Protein AF-A0A955EHU2-F1 (afdb_monomer_lite)

Radius of gyration: 17.42 Å; chains: 1; bounding box: 52×34×44 Å

Foldseek 3Di:
DDDPQDDDVLLQVLLVQLLVLVCLQQVQLPHDLCCLVCLCVLLVADSLLSVLSNQLNVQPGSLSNLVSDDDLVSVVVSLVSSVVSVTDPVSSVSNNVSSVSNQVSCCVRQNHVVSSVVSSLVDPPNVVSVVVVVVVVVVVVCVVVVD

Structure (mmCIF, N/CA/C/O backbone):
data_AF-A0A955EHU2-F1
#
_entry.id   AF-A0A955EHU2-F1
#
loop_
_atom_site.group_PDB
_atom_site.id
_atom_site.type_symbol
_atom_site.label_atom_id
_atom_site.label_alt_id
_atom_site.label_comp_id
_atom_site.label_asym_id
_atom_site.label_entity_id
_atom_site.label_seq_id
_atom_site.pdbx_PDB_ins_code
_atom_site.Cartn_x
_atom_site.Cartn_y
_atom_site.Cartn_z
_atom_site.occupancy
_atom_site.B_iso_or_equiv
_atom_site.auth_seq_id
_atom_site.auth_comp_id
_atom_site.auth_asym_id
_atom_site.auth_atom_id
_atom_site.pdbx_PDB_model_num
ATOM 1 N N . MET A 1 1 ? 12.288 10.287 -28.021 1.00 37.38 1 MET A N 1
ATOM 2 C CA . MET A 1 1 ? 13.216 9.218 -27.605 1.00 37.38 1 MET A CA 1
ATOM 3 C C . MET A 1 1 ? 13.381 9.378 -26.102 1.00 37.38 1 MET A C 1
ATOM 5 O O . MET A 1 1 ? 14.097 10.275 -25.684 1.00 37.38 1 MET A O 1
ATOM 9 N N . THR A 1 2 ? 12.563 8.681 -25.313 1.00 39.41 2 THR A N 1
ATOM 10 C CA . THR A 1 2 ? 12.545 8.819 -23.847 1.00 39.41 2 THR A CA 1
ATOM 11 C C . THR A 1 2 ? 13.788 8.139 -23.288 1.00 39.41 2 THR A C 1
ATOM 13 O O . THR A 1 2 ? 14.106 7.028 -23.709 1.00 39.41 2 THR A O 1
ATOM 16 N N . ASP A 1 3 ? 14.515 8.829 -22.414 1.00 37.16 3 ASP A N 1
ATOM 17 C CA . ASP A 1 3 ? 15.702 8.304 -21.744 1.00 37.16 3 ASP A CA 1
ATOM 18 C C . ASP A 1 3 ? 15.344 6.986 -21.023 1.00 37.16 3 ASP A C 1
ATOM 20 O O . ASP A 1 3 ? 14.400 6.990 -20.226 1.00 37.16 3 ASP A O 1
ATOM 24 N N . PRO A 1 4 ? 16.038 5.859 -21.284 1.00 45.97 4 PRO A N 1
ATOM 25 C CA . PRO A 1 4 ? 15.776 4.583 -20.612 1.00 45.97 4 PRO A CA 1
ATOM 26 C C . PRO A 1 4 ? 15.930 4.645 -19.081 1.00 45.97 4 PRO A C 1
ATOM 28 O O . PRO A 1 4 ? 15.538 3.699 -18.402 1.00 45.97 4 PRO A O 1
ATOM 31 N N . ALA A 1 5 ? 16.473 5.737 -18.530 1.00 55.19 5 ALA A N 1
ATOM 32 C CA . ALA A 1 5 ? 16.592 5.968 -17.092 1.00 55.19 5 ALA A CA 1
ATOM 33 C C . ALA A 1 5 ? 15.373 6.651 -16.435 1.00 55.19 5 ALA A C 1
ATOM 35 O O . ALA A 1 5 ? 15.363 6.789 -15.213 1.00 55.19 5 ALA A O 1
ATOM 36 N N . THR A 1 6 ? 14.369 7.104 -17.198 1.00 66.00 6 THR A N 1
ATOM 37 C CA . THR A 1 6 ? 13.214 7.837 -16.642 1.00 66.00 6 THR A CA 1
ATOM 38 C C . THR A 1 6 ? 11.967 6.960 -16.610 1.00 66.00 6 THR A C 1
ATOM 40 O O . THR A 1 6 ? 11.550 6.420 -17.637 1.00 66.00 6 THR A O 1
ATOM 43 N N . LEU A 1 7 ? 11.349 6.838 -15.434 1.00 73.31 7 LEU A N 1
ATOM 44 C CA . LEU A 1 7 ? 10.096 6.112 -15.265 1.00 73.31 7 LEU A CA 1
ATOM 45 C C . LEU A 1 7 ? 8.986 6.736 -16.126 1.00 73.31 7 LEU A C 1
ATOM 47 O O . LEU A 1 7 ? 8.897 7.953 -16.281 1.00 73.31 7 LEU A O 1
ATOM 51 N N . HIS A 1 8 ? 8.115 5.903 -16.696 1.00 87.12 8 HIS A N 1
ATOM 52 C CA . HIS A 1 8 ? 7.011 6.407 -17.509 1.00 87.12 8 HIS A CA 1
ATOM 53 C C . HIS A 1 8 ? 6.055 7.268 -16.649 1.00 87.12 8 HIS A C 1
ATOM 55 O O . HIS A 1 8 ? 5.661 6.811 -15.571 1.00 87.12 8 HIS A O 1
ATOM 61 N N . PRO A 1 9 ? 5.601 8.454 -17.113 1.00 89.88 9 PRO A N 1
ATOM 62 C CA . PRO A 1 9 ? 4.750 9.358 -16.325 1.00 89.88 9 PRO A CA 1
ATOM 63 C C . PRO A 1 9 ? 3.472 8.709 -15.770 1.00 89.88 9 PRO A C 1
ATOM 65 O O . PRO A 1 9 ? 3.036 9.020 -14.666 1.00 89.88 9 PRO A O 1
ATOM 68 N N . GLU A 1 10 ? 2.889 7.757 -16.503 1.00 90.69 10 GLU A N 1
ATOM 69 C CA . GLU A 1 10 ? 1.721 6.986 -16.041 1.00 90.69 10 GLU A CA 1
ATOM 70 C C . GLU A 1 10 ? 2.022 6.106 -14.818 1.00 90.69 10 GLU A C 1
ATOM 72 O O . GLU A 1 10 ? 1.162 5.902 -13.962 1.00 90.69 10 GLU A O 1
ATOM 77 N N . VAL A 1 11 ? 3.249 5.590 -14.698 1.00 91.25 11 VAL A N 1
ATOM 78 C CA . VAL A 1 11 ? 3.673 4.828 -13.515 1.00 91.25 11 VAL A CA 1
ATOM 79 C C . VAL A 1 11 ? 3.890 5.786 -12.345 1.00 91.25 11 VAL A C 1
ATOM 81 O O . VAL A 1 11 ? 3.428 5.509 -11.241 1.00 91.25 11 VAL A O 1
ATOM 84 N N . GLU A 1 12 ? 4.515 6.944 -12.575 1.00 92.06 12 GLU A N 1
ATOM 85 C CA . GLU A 1 12 ? 4.691 7.970 -11.536 1.00 92.06 12 GLU A CA 1
ATOM 86 C C . GLU A 1 12 ? 3.351 8.468 -10.980 1.00 92.06 12 GLU A C 1
ATOM 88 O O . GLU A 1 12 ? 3.180 8.594 -9.762 1.00 92.06 12 GLU A O 1
ATOM 93 N N . ASN A 1 13 ? 2.385 8.723 -11.865 1.00 95.00 13 ASN A N 1
ATOM 94 C CA . ASN A 1 13 ? 1.037 9.129 -11.488 1.00 95.00 13 ASN A CA 1
ATOM 95 C C . ASN A 1 13 ? 0.319 8.018 -10.716 1.00 95.00 13 ASN A C 1
ATOM 97 O O . ASN A 1 13 ? -0.251 8.296 -9.665 1.00 95.00 13 ASN A O 1
ATOM 101 N N . ALA A 1 14 ? 0.413 6.762 -11.159 1.00 95.31 14 ALA A N 1
ATOM 102 C CA . ALA A 1 14 ? -0.198 5.636 -10.454 1.00 95.31 14 ALA A CA 1
ATOM 103 C C . ALA A 1 14 ? 0.421 5.388 -9.062 1.00 95.31 14 ALA A C 1
ATOM 105 O O . ALA A 1 14 ? -0.297 5.076 -8.114 1.00 95.31 14 ALA A O 1
ATOM 106 N N . VAL A 1 15 ? 1.734 5.594 -8.889 1.00 95.19 15 VAL A N 1
ATOM 107 C CA . VAL A 1 15 ? 2.383 5.561 -7.563 1.00 95.19 15 VAL A CA 1
ATOM 108 C C . VAL A 1 15 ? 1.847 6.676 -6.664 1.00 95.19 15 VAL A C 1
ATOM 110 O O . VAL A 1 15 ? 1.575 6.449 -5.482 1.00 95.19 15 VAL A O 1
ATOM 113 N N . ARG A 1 16 ? 1.702 7.893 -7.202 1.00 95.94 16 ARG A N 1
ATOM 114 C CA . ARG A 1 16 ? 1.144 9.036 -6.463 1.00 95.94 16 ARG A CA 1
ATOM 115 C C . ARG A 1 16 ? -0.298 8.769 -6.038 1.00 95.94 16 ARG A C 1
ATOM 117 O O . ARG A 1 16 ? -0.642 9.061 -4.894 1.00 95.94 16 ARG A O 1
ATOM 124 N N . GLU A 1 17 ? -1.086 8.182 -6.929 1.00 97.00 17 GLU A N 1
ATOM 125 C CA . GLU A 1 17 ? -2.478 7.814 -6.687 1.00 97.00 17 GLU A CA 1
ATOM 126 C C . GLU A 1 17 ? -2.598 6.759 -5.585 1.00 97.00 17 GLU A C 1
ATOM 128 O O . GLU A 1 17 ? -3.328 6.958 -4.615 1.00 97.00 17 GLU A O 1
ATOM 133 N N . LEU A 1 18 ? -1.800 5.688 -5.658 1.00 96.50 18 LEU A N 1
ATOM 134 C CA . LEU A 1 18 ? -1.773 4.649 -4.628 1.00 96.50 18 LEU A CA 1
ATOM 135 C C . LEU A 1 18 ? -1.421 5.220 -3.248 1.00 96.50 18 LEU A C 1
ATOM 137 O O . LEU A 1 18 ? -2.058 4.870 -2.255 1.00 96.50 18 LEU A O 1
ATOM 141 N N . ARG A 1 19 ? -0.443 6.131 -3.175 1.00 96.31 19 ARG A N 1
ATOM 142 C CA . ARG A 1 19 ? -0.090 6.820 -1.922 1.00 96.31 19 ARG A CA 1
ATOM 143 C C . ARG A 1 19 ? -1.241 7.662 -1.379 1.00 96.31 19 ARG A C 1
ATOM 145 O O . ARG A 1 19 ? -1.515 7.650 -0.180 1.00 96.31 19 ARG A O 1
ATOM 152 N N . GLY A 1 20 ? -1.925 8.397 -2.256 1.00 96.12 20 GLY A N 1
ATOM 153 C CA . GLY A 1 20 ? -3.123 9.156 -1.896 1.00 96.12 20 GLY A CA 1
ATOM 154 C C . GLY A 1 20 ? -4.193 8.252 -1.288 1.00 96.12 20 GLY A C 1
ATOM 155 O O . GLY A 1 20 ? -4.650 8.501 -0.172 1.00 96.12 20 GLY A O 1
ATOM 156 N N . ALA A 1 21 ? -4.499 7.149 -1.968 1.00 97.19 21 ALA A N 1
ATOM 157 C CA . ALA A 1 21 ? -5.496 6.190 -1.522 1.00 97.19 21 ALA A CA 1
ATOM 158 C C . ALA A 1 21 ? -5.128 5.522 -0.185 1.00 97.19 21 ALA A C 1
ATOM 160 O O . ALA A 1 21 ? -5.978 5.422 0.698 1.00 97.19 21 ALA A O 1
ATOM 161 N N . ILE A 1 22 ? -3.862 5.129 0.020 1.00 96.06 22 ILE A N 1
ATOM 162 C CA . ILE A 1 22 ? -3.382 4.561 1.295 1.00 96.06 22 ILE A CA 1
ATOM 163 C C . ILE A 1 22 ? -3.535 5.566 2.442 1.00 96.06 22 ILE A C 1
ATOM 165 O O . ILE A 1 22 ? -3.989 5.193 3.526 1.00 96.06 22 ILE A O 1
ATOM 169 N N . ARG A 1 23 ? -3.185 6.840 2.225 1.00 95.88 23 ARG A N 1
ATOM 170 C CA . ARG A 1 23 ? -3.346 7.887 3.249 1.00 95.88 23 ARG A CA 1
ATOM 171 C C . ARG A 1 23 ? -4.802 8.090 3.619 1.00 95.88 23 ARG A C 1
ATOM 173 O O . ARG A 1 23 ? -5.112 8.148 4.803 1.00 95.88 23 ARG A O 1
ATOM 180 N N . THR A 1 24 ? -5.686 8.184 2.631 1.00 96.38 24 THR A N 1
ATOM 181 C CA . THR A 1 24 ? -7.123 8.340 2.879 1.00 96.38 24 THR A CA 1
ATOM 182 C C . THR A 1 24 ? -7.703 7.120 3.584 1.00 96.38 24 THR A C 1
ATOM 184 O O . THR A 1 24 ? -8.485 7.271 4.520 1.00 96.38 24 THR A O 1
ATOM 187 N N . LEU A 1 25 ? -7.279 5.919 3.194 1.00 96.62 25 LEU A N 1
ATOM 188 C CA . LEU A 1 25 ? -7.690 4.678 3.837 1.00 96.62 25 LEU A CA 1
ATOM 189 C C . LEU A 1 25 ? -7.297 4.652 5.318 1.00 96.62 25 LEU A C 1
ATOM 191 O O . LEU A 1 25 ? -8.148 4.415 6.171 1.00 96.62 25 LEU A O 1
ATOM 195 N N . LEU A 1 26 ? -6.036 4.937 5.638 1.00 95.56 26 LEU A N 1
ATOM 196 C CA . LEU A 1 26 ? -5.564 4.94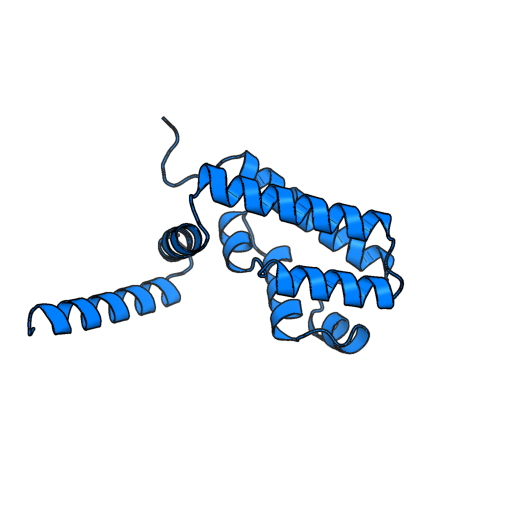5 7.023 1.00 95.56 26 LEU A CA 1
ATOM 197 C C . LEU A 1 26 ? -6.154 6.097 7.843 1.00 95.56 26 LEU A C 1
ATOM 199 O O . LEU A 1 26 ? -6.504 5.897 9.003 1.00 95.56 26 LEU A O 1
ATOM 203 N N . ALA A 1 27 ? -6.360 7.266 7.235 1.00 95.75 27 ALA A N 1
ATOM 204 C CA . ALA A 1 27 ? -7.047 8.378 7.884 1.00 95.75 27 ALA A CA 1
ATOM 205 C C . ALA A 1 27 ? -8.500 8.030 8.250 1.00 95.75 27 ALA A C 1
ATOM 207 O O . ALA A 1 27 ? -8.986 8.485 9.281 1.00 95.75 27 ALA A O 1
ATOM 208 N N . SER A 1 28 ? -9.182 7.184 7.463 1.00 96.88 28 SER A N 1
ATOM 209 C CA . SER A 1 28 ? -10.555 6.748 7.773 1.00 96.88 28 SER A CA 1
ATOM 210 C C . SER A 1 28 ? -10.667 5.933 9.068 1.00 96.88 28 SER A C 1
ATOM 212 O O . SER A 1 28 ? -11.743 5.857 9.652 1.00 96.88 28 SER A O 1
ATOM 214 N N . VAL A 1 29 ? -9.551 5.367 9.537 1.00 95.94 29 VAL A N 1
ATOM 215 C CA . VAL A 1 29 ? -9.449 4.624 10.800 1.00 95.94 29 VAL A CA 1
ATOM 216 C C . VAL A 1 29 ? -8.539 5.323 11.810 1.00 95.94 29 VAL A C 1
ATOM 218 O O . VAL A 1 29 ? -8.118 4.695 12.777 1.00 95.94 29 VAL A O 1
ATOM 221 N N . ASP A 1 30 ? -8.231 6.606 11.609 1.00 94.94 30 ASP A N 1
ATOM 222 C CA . ASP A 1 30 ? -7.356 7.398 12.484 1.00 94.94 30 ASP A CA 1
ATOM 223 C C . ASP A 1 30 ? -6.006 6.709 12.761 1.00 94.94 30 ASP A C 1
ATOM 225 O O . ASP A 1 30 ? -5.583 6.548 13.906 1.00 94.94 30 ASP A O 1
ATOM 229 N N . ALA A 1 31 ? -5.377 6.193 11.704 1.00 94.44 31 ALA A N 1
ATOM 230 C CA . ALA A 1 31 ? -4.081 5.527 11.756 1.00 94.44 31 ALA A CA 1
ATOM 231 C C . ALA A 1 31 ? -3.058 6.270 10.889 1.00 94.44 31 ALA A C 1
ATOM 233 O O . ALA A 1 31 ? -3.400 6.857 9.859 1.00 94.44 31 ALA A O 1
ATOM 234 N N . ASP A 1 32 ? -1.782 6.215 11.275 1.00 90.00 32 ASP A N 1
ATOM 235 C CA . ASP A 1 32 ? -0.709 6.900 10.551 1.00 90.00 32 ASP A CA 1
ATOM 236 C C . ASP A 1 32 ? 0.205 5.894 9.825 1.00 90.00 32 ASP A C 1
ATOM 238 O O . ASP A 1 32 ? 0.897 5.100 10.476 1.00 90.00 32 ASP A O 1
ATOM 242 N N . PRO A 1 33 ? 0.322 5.937 8.480 1.00 87.38 33 PRO A N 1
ATOM 243 C CA . PRO A 1 33 ? 1.242 5.058 7.751 1.00 87.38 33 PRO A CA 1
ATOM 244 C C . PRO A 1 33 ? 2.710 5.229 8.160 1.00 87.38 33 PRO A C 1
ATOM 246 O O . PRO A 1 33 ? 3.551 4.360 7.903 1.00 87.38 33 PRO A O 1
ATOM 249 N N . ARG A 1 34 ? 3.067 6.355 8.782 1.00 88.62 34 ARG A N 1
ATOM 250 C CA . ARG A 1 34 ? 4.419 6.632 9.277 1.00 88.62 34 ARG A CA 1
ATOM 251 C C . ARG A 1 34 ? 4.705 5.916 10.600 1.00 88.62 34 ARG A C 1
ATOM 253 O O . ARG A 1 34 ? 5.874 5.847 10.992 1.00 88.62 34 ARG A O 1
ATOM 260 N N . GLN A 1 35 ? 3.705 5.318 11.237 1.00 92.31 35 GLN A N 1
ATOM 261 C CA . GLN A 1 35 ? 3.823 4.599 12.505 1.00 92.31 35 GLN A CA 1
ATOM 262 C C . GLN A 1 35 ? 3.531 3.099 12.307 1.00 9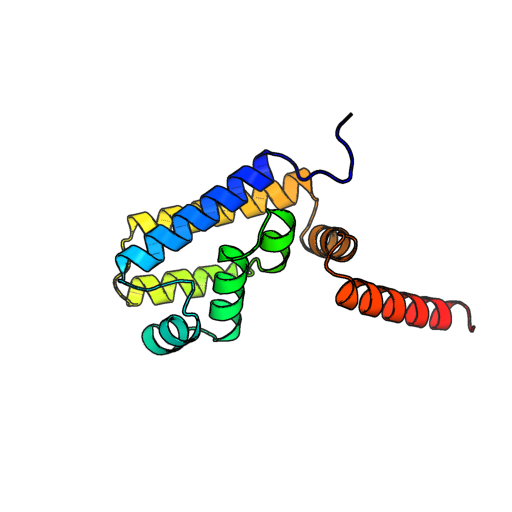2.31 35 GLN A C 1
ATOM 264 O O . GLN A 1 35 ? 2.539 2.570 12.801 1.00 92.31 35 GLN A O 1
ATOM 269 N N . PRO A 1 36 ? 4.396 2.355 11.588 1.00 91.38 36 PRO A N 1
ATOM 270 C CA . PRO A 1 36 ? 4.098 0.980 11.186 1.00 91.38 36 PRO A CA 1
ATOM 271 C C . PRO A 1 36 ? 3.889 0.020 12.364 1.00 91.38 36 PRO A C 1
ATOM 273 O O . PRO A 1 36 ? 3.154 -0.956 12.220 1.00 91.38 36 PRO A O 1
ATOM 276 N N . GLN A 1 37 ? 4.510 0.271 13.522 1.00 92.62 37 GLN A N 1
ATOM 277 C CA . GLN A 1 37 ? 4.300 -0.529 14.732 1.00 92.62 37 GLN A CA 1
ATOM 278 C C . GLN A 1 37 ? 2.891 -0.350 15.315 1.00 92.62 37 GLN A C 1
ATOM 280 O O . GLN A 1 37 ? 2.323 -1.314 15.825 1.00 92.62 37 GLN A O 1
ATOM 285 N N . GLU A 1 38 ? 2.330 0.856 15.235 1.00 93.25 38 GLU A N 1
ATOM 286 C CA . GLU A 1 38 ? 0.967 1.154 15.687 1.00 93.25 38 GLU A CA 1
ATOM 287 C C . GLU A 1 38 ? -0.046 0.454 14.777 1.00 93.25 38 GLU A C 1
ATOM 289 O O . GLU A 1 38 ? -0.838 -0.353 15.261 1.00 93.25 38 GLU A O 1
ATOM 294 N N . VAL A 1 39 ? 0.097 0.614 13.456 1.00 91.81 39 VAL A N 1
ATOM 295 C CA . VAL A 1 39 ? -0.724 -0.080 12.446 1.00 91.81 39 VAL A CA 1
ATOM 296 C C . VAL A 1 39 ? -0.653 -1.607 12.602 1.00 91.81 39 VAL A C 1
ATOM 298 O O . VAL A 1 39 ? -1.677 -2.288 12.578 1.00 91.81 39 VAL A O 1
ATOM 301 N N . HIS A 1 40 ? 0.547 -2.163 12.810 1.00 91.31 40 HIS A N 1
ATOM 302 C CA . HIS A 1 40 ? 0.740 -3.595 13.068 1.00 91.31 40 HIS A CA 1
ATOM 303 C C . HIS A 1 40 ? -0.062 -4.077 14.283 1.00 91.31 40 HIS A C 1
ATOM 305 O O . HIS A 1 40 ? -0.795 -5.060 14.181 1.00 91.31 40 HIS A O 1
ATOM 311 N N . ARG A 1 41 ? 0.073 -3.388 15.423 1.00 94.00 41 ARG A N 1
ATOM 312 C CA . ARG A 1 41 ? -0.581 -3.781 16.678 1.00 94.00 41 ARG A CA 1
ATOM 313 C C . ARG A 1 41 ? -2.092 -3.615 16.617 1.00 94.00 41 ARG A C 1
ATOM 315 O O . ARG A 1 41 ? -2.806 -4.466 17.134 1.00 94.00 41 ARG A O 1
ATOM 322 N N . ARG A 1 42 ? -2.567 -2.529 16.009 1.00 94.25 42 ARG A N 1
ATOM 323 C CA . ARG A 1 42 ? -3.984 -2.164 15.987 1.00 94.25 42 ARG A CA 1
ATOM 324 C C . ARG A 1 42 ? -4.815 -3.073 15.089 1.00 94.25 42 ARG A C 1
ATOM 326 O O . ARG A 1 42 ? -5.916 -3.447 15.470 1.00 94.25 42 ARG A O 1
ATOM 333 N N . PHE A 1 43 ? -4.276 -3.452 13.931 1.00 92.88 43 PHE A N 1
ATOM 334 C CA . PHE A 1 43 ? -5.007 -4.233 12.926 1.00 92.88 43 PHE A CA 1
ATOM 335 C C . PHE A 1 43 ? -4.492 -5.673 12.780 1.00 92.88 43 PHE A C 1
ATOM 337 O O . PHE A 1 43 ? -4.875 -6.363 11.841 1.00 92.88 43 PHE A O 1
ATOM 344 N N . ALA A 1 44 ? -3.602 -6.124 13.676 1.00 91.38 44 ALA A N 1
ATOM 345 C CA . ALA A 1 44 ? -2.992 -7.461 13.659 1.00 91.38 44 ALA A CA 1
ATOM 346 C C . ALA A 1 44 ? -2.353 -7.853 12.305 1.00 91.38 44 ALA A C 1
ATOM 348 O O . ALA A 1 44 ? -2.298 -9.022 11.928 1.00 91.38 44 ALA A O 1
ATOM 349 N N . LEU A 1 45 ? -1.851 -6.863 11.564 1.00 91.44 45 LEU A N 1
ATOM 350 C CA . LEU A 1 45 ? -1.243 -7.036 10.242 1.00 91.44 45 LEU A CA 1
ATOM 351 C C . LEU A 1 45 ? 0.171 -7.611 10.330 1.00 91.44 45 LEU A C 1
ATOM 353 O O . LEU A 1 45 ? 0.835 -7.468 11.344 1.00 91.44 45 LEU A O 1
ATOM 357 N N . ALA A 1 46 ? 0.713 -8.190 9.259 1.00 85.56 46 ALA A N 1
ATOM 358 C CA . ALA A 1 46 ? 2.120 -8.598 9.261 1.00 85.56 46 ALA A CA 1
ATOM 359 C C . ALA A 1 46 ? 3.057 -7.375 9.388 1.00 85.56 46 ALA A C 1
ATOM 361 O O . ALA A 1 46 ? 2.993 -6.444 8.585 1.00 85.56 46 ALA A O 1
ATOM 362 N N . SER A 1 47 ? 3.986 -7.389 10.350 1.00 85.38 47 SER A N 1
ATOM 363 C CA . SER A 1 47 ? 4.899 -6.261 10.617 1.00 85.38 47 SER A CA 1
ATOM 364 C C . SER A 1 47 ? 5.748 -5.865 9.400 1.00 85.38 47 SER A C 1
ATOM 366 O O . SER A 1 47 ? 5.950 -4.677 9.140 1.00 85.38 47 SER A O 1
ATOM 368 N N . GLY A 1 48 ? 6.184 -6.844 8.599 1.00 83.44 48 GLY A N 1
ATOM 369 C CA . GLY A 1 48 ? 6.911 -6.606 7.349 1.00 83.44 48 GLY A CA 1
ATOM 370 C C . GLY A 1 48 ? 6.076 -5.885 6.286 1.00 83.44 48 GLY A C 1
ATOM 371 O O . GLY A 1 48 ? 6.612 -5.079 5.527 1.00 83.44 48 GLY A O 1
ATOM 372 N N . LEU A 1 49 ? 4.762 -6.119 6.254 1.00 87.50 49 LEU A N 1
ATOM 373 C CA . LEU A 1 49 ? 3.846 -5.425 5.351 1.00 87.50 49 LEU A CA 1
ATOM 374 C C . LEU A 1 49 ? 3.634 -3.976 5.795 1.00 87.50 49 LEU A C 1
ATOM 376 O O . LEU A 1 49 ? 3.784 -3.071 4.978 1.00 87.50 49 LEU A O 1
ATOM 380 N N . CYS A 1 50 ? 3.398 -3.741 7.089 1.00 90.25 50 CYS A N 1
ATOM 381 C CA . CYS A 1 50 ? 3.306 -2.386 7.641 1.00 90.25 50 CYS A CA 1
ATOM 382 C C . CYS A 1 50 ? 4.590 -1.586 7.381 1.00 90.25 50 CYS A C 1
ATOM 384 O O . CYS A 1 50 ? 4.531 -0.426 6.980 1.00 90.25 50 CYS A O 1
ATOM 386 N N . TRP A 1 51 ? 5.759 -2.215 7.543 1.00 91.69 51 TRP A N 1
ATOM 387 C CA . TRP A 1 51 ? 7.043 -1.597 7.214 1.00 91.69 51 TRP A CA 1
ATOM 388 C C . TRP A 1 51 ? 7.150 -1.229 5.728 1.00 91.69 51 TRP A C 1
ATOM 390 O O . TRP A 1 51 ? 7.557 -0.110 5.419 1.00 91.69 51 TRP A O 1
ATOM 400 N N . LYS A 1 52 ? 6.747 -2.125 4.814 1.00 89.69 52 LYS A N 1
ATOM 401 C CA . LYS A 1 52 ? 6.740 -1.858 3.365 1.00 89.69 52 LYS A CA 1
ATOM 402 C C . LYS A 1 52 ? 5.834 -0.685 3.005 1.00 89.69 52 LYS A C 1
ATOM 404 O O . LYS A 1 52 ? 6.296 0.231 2.337 1.00 89.69 52 LYS A O 1
ATOM 409 N N . ILE A 1 53 ? 4.599 -0.661 3.508 1.00 93.19 53 ILE A N 1
ATOM 410 C CA . ILE A 1 53 ? 3.669 0.463 3.302 1.00 93.19 53 ILE A CA 1
ATOM 411 C C . ILE A 1 53 ? 4.280 1.768 3.821 1.00 93.19 53 ILE A C 1
ATOM 413 O O . ILE A 1 53 ? 4.283 2.785 3.132 1.00 93.19 53 ILE A O 1
ATOM 417 N N . SER A 1 54 ? 4.894 1.726 5.000 1.00 94.19 54 SER A N 1
ATOM 418 C CA . SER A 1 54 ? 5.550 2.893 5.579 1.00 94.19 54 SER A CA 1
ATOM 419 C C . SER A 1 54 ? 6.736 3.402 4.751 1.00 94.19 54 SER A C 1
ATOM 421 O O . SER A 1 54 ? 6.962 4.609 4.657 1.00 94.19 54 SER A O 1
ATOM 423 N N . ARG A 1 55 ? 7.504 2.495 4.135 1.00 94.50 55 ARG A N 1
ATOM 424 C CA . ARG A 1 55 ? 8.594 2.838 3.209 1.00 94.50 55 ARG A CA 1
ATOM 425 C C . ARG A 1 55 ? 8.068 3.378 1.886 1.00 94.50 55 ARG A C 1
ATOM 427 O O . ARG A 1 55 ? 8.568 4.399 1.425 1.00 94.50 55 ARG A O 1
ATOM 434 N N . LEU A 1 56 ? 7.026 2.762 1.336 1.00 93.56 56 LEU A N 1
ATOM 435 C CA . LEU A 1 56 ? 6.334 3.234 0.141 1.00 93.56 56 LEU A CA 1
ATOM 436 C C . LEU A 1 56 ? 5.841 4.673 0.323 1.00 93.56 56 LEU A C 1
ATOM 438 O O . LEU A 1 56 ? 6.029 5.491 -0.573 1.00 93.56 56 LEU A O 1
ATOM 442 N N . GLU A 1 57 ? 5.298 5.014 1.491 1.00 93.62 57 GLU A N 1
ATOM 443 C CA . GLU A 1 57 ? 4.835 6.369 1.820 1.00 93.62 57 GLU A CA 1
ATOM 444 C C . GLU A 1 57 ? 5.959 7.398 1.988 1.00 93.62 57 GLU A C 1
ATOM 446 O O . GLU A 1 57 ? 5.763 8.586 1.723 1.00 93.62 57 GLU A O 1
ATOM 451 N N . ARG A 1 58 ? 7.138 6.955 2.434 1.00 92.12 58 ARG A N 1
ATOM 452 C CA . ARG A 1 58 ? 8.297 7.816 2.724 1.00 92.12 58 ARG A CA 1
ATOM 453 C C . ARG A 1 58 ? 9.295 7.937 1.577 1.00 92.12 58 ARG A C 1
ATOM 455 O O . ARG A 1 58 ? 10.165 8.802 1.640 1.00 92.12 58 ARG A O 1
ATOM 462 N N . ALA A 1 59 ? 9.202 7.077 0.569 1.00 91.50 59 ALA A N 1
ATOM 463 C CA . ALA A 1 59 ? 10.126 7.067 -0.556 1.00 91.50 59 ALA A CA 1
ATOM 464 C C . ALA A 1 59 ? 10.120 8.411 -1.309 1.00 91.50 59 ALA A C 1
ATOM 466 O O . ALA A 1 59 ? 9.065 9.018 -1.524 1.00 91.50 59 ALA A O 1
ATOM 467 N N . ARG A 1 60 ? 11.298 8.882 -1.724 1.00 88.31 60 ARG A N 1
ATOM 468 C CA . ARG A 1 60 ? 11.469 10.247 -2.253 1.00 88.31 60 ARG A CA 1
ATOM 469 C C . ARG A 1 60 ? 10.930 10.414 -3.668 1.00 88.31 60 ARG A C 1
ATOM 471 O O . ARG A 1 60 ? 10.454 11.489 -4.015 1.00 88.31 60 ARG A O 1
ATOM 478 N N . ASN A 1 61 ? 10.987 9.356 -4.466 1.00 85.50 61 ASN A N 1
ATOM 479 C CA . ASN A 1 61 ? 10.514 9.318 -5.844 1.00 85.50 61 ASN A CA 1
ATOM 480 C C . ASN A 1 61 ? 9.748 8.014 -6.118 1.00 85.50 61 ASN A C 1
ATOM 482 O O . ASN A 1 61 ? 9.621 7.155 -5.239 1.00 85.50 61 ASN A O 1
ATOM 486 N N . ALA A 1 62 ? 9.183 7.908 -7.321 1.00 88.06 62 ALA A N 1
ATOM 487 C CA . ALA A 1 62 ? 8.414 6.741 -7.729 1.00 88.06 62 ALA A CA 1
ATOM 488 C C . ALA A 1 62 ? 9.290 5.481 -7.790 1.00 88.06 62 ALA A C 1
ATOM 490 O O . ALA A 1 62 ? 8.879 4.449 -7.268 1.00 88.06 62 ALA A O 1
ATOM 491 N N . ASP A 1 63 ? 10.519 5.582 -8.296 1.00 84.56 63 ASP A N 1
ATOM 492 C CA . ASP A 1 63 ? 11.461 4.455 -8.382 1.00 84.56 63 ASP A CA 1
ATOM 493 C C . ASP A 1 63 ? 11.748 3.838 -7.007 1.00 84.56 63 ASP A C 1
ATOM 495 O O . ASP A 1 63 ? 11.645 2.628 -6.802 1.00 84.56 63 ASP A O 1
ATOM 499 N N . GLU A 1 64 ? 12.042 4.677 -6.011 1.00 85.50 64 GLU A N 1
ATOM 500 C CA . GLU A 1 64 ? 12.247 4.234 -4.635 1.00 85.50 64 GLU A CA 1
ATOM 501 C C . GLU A 1 64 ? 10.965 3.601 -4.068 1.00 85.50 64 GLU A C 1
ATOM 503 O O . GLU A 1 64 ? 11.042 2.601 -3.361 1.00 85.50 64 GLU A O 1
ATOM 508 N N . ALA A 1 65 ? 9.781 4.120 -4.408 1.00 90.31 65 ALA A N 1
ATOM 509 C CA . ALA A 1 65 ? 8.506 3.584 -3.929 1.00 90.31 65 ALA A CA 1
ATOM 510 C C . ALA A 1 65 ? 8.204 2.183 -4.481 1.00 90.31 65 ALA A C 1
ATOM 512 O O . ALA A 1 65 ? 7.708 1.330 -3.739 1.00 90.31 65 ALA A O 1
ATOM 513 N N . LEU A 1 66 ? 8.526 1.936 -5.755 1.00 88.25 66 LEU A N 1
ATOM 514 C CA . LEU A 1 66 ? 8.282 0.658 -6.427 1.00 88.25 66 LEU A CA 1
ATOM 515 C C . LEU A 1 66 ? 9.018 -0.507 -5.741 1.00 88.25 66 LEU A C 1
ATOM 517 O O . LEU A 1 66 ? 8.469 -1.605 -5.663 1.00 88.25 66 LEU A O 1
ATOM 521 N N . ASN A 1 67 ? 10.190 -0.257 -5.140 1.00 85.25 67 ASN A N 1
ATOM 522 C CA . ASN A 1 67 ? 10.938 -1.247 -4.343 1.00 85.25 67 ASN A CA 1
ATOM 523 C C . ASN A 1 67 ? 10.161 -1.785 -3.13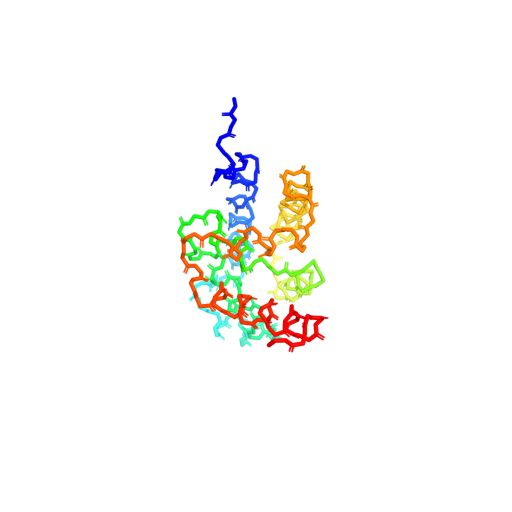3 1.00 85.25 67 ASN A C 1
ATOM 525 O O . ASN A 1 67 ? 10.444 -2.872 -2.625 1.00 85.25 67 ASN A O 1
ATOM 529 N N . TYR A 1 68 ? 9.193 -1.014 -2.642 1.00 89.88 68 TYR A N 1
ATOM 530 C CA . TYR A 1 68 ? 8.422 -1.343 -1.449 1.00 89.88 68 TYR A CA 1
ATOM 531 C C . TYR A 1 68 ? 6.992 -1.766 -1.766 1.00 89.88 68 TYR A C 1
ATOM 533 O O . TYR A 1 68 ? 6.209 -1.976 -0.835 1.00 89.88 68 TYR A O 1
ATOM 541 N N . LEU A 1 69 ? 6.649 -1.939 -3.047 1.00 88.75 69 LEU A N 1
ATOM 542 C CA . LEU A 1 69 ? 5.325 -2.402 -3.426 1.00 88.75 69 LEU A CA 1
ATOM 543 C C . LEU A 1 69 ? 5.031 -3.782 -2.820 1.00 88.75 69 LEU A C 1
ATOM 545 O O . LEU A 1 69 ? 5.801 -4.737 -2.997 1.00 88.75 69 LEU A O 1
ATOM 549 N N . PRO A 1 70 ? 3.915 -3.924 -2.090 1.00 86.88 70 PRO A N 1
ATOM 550 C CA . PRO A 1 70 ? 3.466 -5.231 -1.656 1.00 86.88 70 PRO A CA 1
ATOM 551 C C . PRO A 1 70 ? 2.958 -6.042 -2.852 1.00 86.88 70 PRO A C 1
ATOM 553 O O . PRO A 1 70 ? 2.498 -5.503 -3.855 1.00 86.88 70 PRO A O 1
ATOM 556 N N . GLY A 1 71 ? 3.029 -7.369 -2.734 1.00 83.25 71 GLY A N 1
ATOM 557 C CA . GLY A 1 71 ? 2.352 -8.245 -3.686 1.00 83.25 71 GLY A CA 1
ATOM 558 C C . GLY A 1 71 ? 0.826 -8.101 -3.584 1.00 83.25 71 GLY A C 1
ATOM 559 O O . GLY A 1 71 ? 0.329 -7.721 -2.520 1.00 83.25 71 GLY A O 1
ATOM 560 N N . PRO A 1 72 ? 0.078 -8.449 -4.645 1.00 81.50 72 PRO A N 1
ATOM 561 C CA . PRO A 1 72 ? -1.373 -8.259 -4.703 1.00 81.50 72 PRO A CA 1
ATOM 562 C C . PRO A 1 72 ? -2.116 -8.996 -3.580 1.00 81.50 72 PRO A C 1
ATOM 564 O O . PRO A 1 72 ? -3.021 -8.436 -2.970 1.00 81.50 72 PRO A O 1
ATOM 567 N N . GLU A 1 73 ? -1.700 -10.218 -3.237 1.00 81.94 73 GLU A N 1
ATOM 568 C CA . GLU A 1 73 ? -2.320 -10.989 -2.150 1.00 81.94 73 GLU A CA 1
ATOM 569 C C . GLU A 1 73 ? -2.094 -10.356 -0.776 1.00 81.94 73 GLU A C 1
ATOM 571 O O . GLU A 1 73 ? -3.032 -10.235 0.010 1.00 81.94 73 GLU A O 1
ATOM 576 N N . ALA A 1 74 ? -0.865 -9.907 -0.504 1.00 84.38 74 ALA A N 1
ATOM 577 C CA . ALA A 1 74 ? -0.534 -9.224 0.741 1.00 84.38 74 ALA A CA 1
ATOM 578 C C . ALA A 1 74 ? -1.299 -7.899 0.859 1.00 84.38 74 ALA A C 1
ATOM 580 O O . ALA A 1 74 ? -1.807 -7.576 1.929 1.00 84.38 74 ALA A O 1
ATOM 581 N N . PHE A 1 75 ? -1.419 -7.152 -0.242 1.00 91.62 75 PHE A N 1
ATOM 582 C CA . PHE A 1 75 ? -2.180 -5.908 -0.263 1.00 91.62 75 PHE A CA 1
ATOM 583 C C . PHE A 1 75 ? -3.681 -6.140 -0.064 1.00 91.62 75 PHE A C 1
ATOM 585 O O . PHE A 1 75 ? -4.309 -5.416 0.695 1.00 91.62 75 PHE A O 1
ATOM 592 N N . ARG A 1 76 ? -4.258 -7.190 -0.654 1.00 90.12 76 ARG A N 1
ATOM 593 C CA . ARG A 1 76 ? -5.654 -7.563 -0.391 1.00 90.12 76 ARG A CA 1
ATOM 594 C C . ARG A 1 76 ? -5.889 -7.875 1.089 1.00 90.12 76 ARG A C 1
ATOM 596 O O . ARG A 1 76 ? -6.780 -7.287 1.684 1.00 90.12 76 ARG A O 1
ATOM 603 N N . GLY A 1 77 ? -5.036 -8.697 1.706 1.00 89.44 77 GLY A N 1
ATOM 604 C CA . GLY A 1 77 ? -5.139 -8.980 3.144 1.00 89.44 77 GLY A CA 1
ATOM 605 C C . GLY A 1 77 ? -4.990 -7.728 4.021 1.00 89.44 77 GLY A C 1
ATOM 606 O O . GLY A 1 77 ? -5.608 -7.631 5.077 1.00 89.44 77 GLY A O 1
ATOM 607 N N . TYR A 1 78 ? -4.213 -6.740 3.564 1.00 92.94 78 TYR A N 1
ATOM 608 C CA . TYR A 1 78 ? -4.124 -5.429 4.205 1.00 92.94 78 TYR A CA 1
ATOM 609 C C . TYR A 1 78 ? -5.449 -4.661 4.165 1.00 92.94 78 TYR A C 1
ATOM 611 O O . TYR A 1 78 ? -5.886 -4.142 5.192 1.00 92.94 78 TYR A O 1
ATOM 619 N N . LEU A 1 79 ? -6.103 -4.626 3.001 1.00 96.06 79 LEU A N 1
ATOM 620 C CA . LEU A 1 79 ? -7.415 -4.000 2.839 1.00 96.06 79 LEU A CA 1
ATOM 621 C C . LEU A 1 79 ? -8.490 -4.713 3.670 1.00 96.06 79 LEU A C 1
ATOM 623 O O . LEU A 1 79 ? -9.271 -4.040 4.334 1.00 96.06 79 LEU A O 1
ATOM 627 N N . ASP A 1 80 ? -8.493 -6.048 3.696 1.00 95.62 80 ASP A N 1
ATOM 628 C CA . ASP A 1 80 ? -9.466 -6.847 4.455 1.00 95.62 80 ASP A CA 1
ATOM 629 C C . ASP A 1 80 ? -9.354 -6.606 5.972 1.00 95.62 80 ASP A C 1
ATOM 631 O O . ASP A 1 80 ? -10.360 -6.462 6.676 1.00 95.62 80 ASP A O 1
ATOM 635 N N . ALA A 1 81 ? -8.126 -6.507 6.490 1.00 95.06 81 ALA A N 1
ATOM 636 C CA . ALA A 1 81 ? -7.890 -6.195 7.899 1.00 95.06 81 ALA A CA 1
ATOM 637 C C . ALA A 1 81 ? -8.361 -4.778 8.260 1.00 95.06 81 ALA A C 1
ATOM 639 O O . ALA A 1 81 ? -8.973 -4.578 9.309 1.00 95.06 81 ALA A O 1
ATOM 640 N N . LEU A 1 82 ? -8.119 -3.795 7.387 1.00 95.88 82 LEU A N 1
ATOM 641 C CA . LEU A 1 82 ? -8.586 -2.422 7.592 1.00 95.88 82 LEU A CA 1
ATOM 642 C C . LEU A 1 82 ? -10.108 -2.306 7.461 1.00 95.88 82 LEU A C 1
ATOM 644 O O . LEU A 1 82 ? -10.722 -1.587 8.244 1.00 95.88 82 LEU A O 1
ATOM 648 N N . ALA A 1 83 ? -10.726 -3.060 6.551 1.00 96.69 83 ALA A N 1
ATOM 649 C CA . ALA A 1 83 ? -12.180 -3.174 6.447 1.00 96.69 83 ALA A CA 1
ATOM 650 C C . ALA A 1 83 ? -12.790 -3.724 7.741 1.00 96.69 83 ALA A C 1
ATOM 652 O O . ALA A 1 83 ? -13.734 -3.151 8.281 1.00 96.69 83 ALA A O 1
ATOM 653 N N . THR A 1 84 ? -12.190 -4.782 8.293 1.00 95.62 84 THR A N 1
ATOM 654 C CA . THR A 1 84 ? -12.574 -5.338 9.602 1.00 95.62 84 THR A CA 1
ATOM 655 C C . THR A 1 84 ? -12.371 -4.318 10.728 1.00 95.62 84 THR A C 1
ATOM 657 O O . THR A 1 84 ? -13.150 -4.268 11.675 1.00 95.62 84 THR A O 1
ATOM 660 N N . GLY A 1 85 ? -11.354 -3.462 10.599 1.00 93.31 85 GLY A N 1
ATOM 661 C CA . GLY A 1 85 ? -11.080 -2.332 11.486 1.00 93.31 85 GLY A CA 1
ATOM 662 C C . GLY A 1 85 ? -11.995 -1.115 11.304 1.00 93.31 85 GLY A C 1
ATOM 663 O O . GLY A 1 85 ? -11.774 -0.110 11.978 1.00 93.31 85 GLY A O 1
ATOM 664 N N . GLY A 1 86 ? -13.000 -1.185 10.425 1.00 95.94 86 GLY A N 1
ATOM 665 C CA . GLY A 1 86 ? -13.987 -0.123 10.215 1.00 95.94 86 GLY A CA 1
ATOM 666 C C . GLY A 1 86 ? -13.591 0.939 9.188 1.00 95.94 86 GLY A C 1
ATOM 667 O O . GLY A 1 86 ? -14.175 2.021 9.193 1.00 95.94 86 GLY A O 1
ATOM 668 N N . ALA A 1 87 ? -12.614 0.663 8.321 1.00 96.56 87 ALA A N 1
ATOM 669 C CA . ALA A 1 87 ? -12.228 1.593 7.266 1.00 96.56 87 ALA A CA 1
ATOM 670 C C . ALA A 1 87 ? -13.365 1.863 6.272 1.00 96.56 87 ALA A C 1
ATOM 672 O O . ALA A 1 87 ? -14.186 0.992 5.975 1.00 96.56 87 ALA A O 1
ATOM 673 N N . ASP A 1 88 ? -13.383 3.075 5.713 1.00 96.62 88 ASP A N 1
ATOM 674 C CA . ASP A 1 88 ? -14.399 3.472 4.740 1.00 96.62 88 ASP A CA 1
ATOM 675 C C . ASP A 1 88 ? -14.313 2.610 3.469 1.00 96.62 88 ASP A C 1
ATOM 677 O O . ASP A 1 88 ? -13.284 2.542 2.790 1.00 96.62 88 ASP A O 1
ATOM 681 N N . GLN A 1 89 ? -15.438 2.000 3.092 1.00 95.81 89 GLN A N 1
ATOM 682 C CA . GLN A 1 89 ? -15.543 1.154 1.907 1.00 95.81 89 GLN A CA 1
ATOM 683 C C . GLN A 1 89 ? -15.196 1.899 0.611 1.00 95.81 89 GLN A C 1
ATOM 685 O O . GLN A 1 89 ? -14.734 1.278 -0.351 1.00 95.81 89 GLN A O 1
ATOM 690 N N . ARG A 1 90 ? -15.417 3.220 0.543 1.00 96.81 90 ARG A N 1
ATOM 691 C CA . ARG A 1 90 ? -14.988 4.014 -0.621 1.00 96.81 90 ARG A CA 1
ATOM 692 C C . ARG A 1 90 ? -13.467 4.112 -0.688 1.00 96.81 90 ARG A C 1
ATOM 694 O O . ARG A 1 90 ? -12.915 3.901 -1.765 1.00 96.81 90 ARG A O 1
ATOM 701 N N . ALA A 1 91 ? -12.806 4.353 0.442 1.00 96.88 91 ALA A N 1
ATOM 702 C CA . ALA A 1 91 ? -11.349 4.385 0.521 1.00 96.88 91 ALA A CA 1
ATOM 703 C C . ALA A 1 91 ? -10.720 3.014 0.216 1.00 96.88 91 ALA A C 1
ATOM 705 O O . ALA A 1 91 ? -9.713 2.948 -0.486 1.00 96.88 91 ALA A O 1
ATOM 706 N N . ILE A 1 92 ? -11.347 1.916 0.660 1.00 97.88 92 ILE A N 1
ATOM 707 C CA . ILE A 1 92 ? -10.911 0.547 0.333 1.00 97.88 92 ILE A CA 1
ATOM 708 C C . ILE A 1 92 ? -10.942 0.305 -1.177 1.00 97.88 92 ILE A C 1
ATOM 710 O O . ILE A 1 92 ? -9.939 -0.122 -1.748 1.00 97.88 92 ILE A O 1
ATOM 714 N N . ARG A 1 93 ? -12.076 0.600 -1.830 1.00 97.75 93 ARG A N 1
ATOM 715 C CA . ARG A 1 93 ? -12.208 0.432 -3.287 1.00 97.75 93 ARG A CA 1
ATOM 716 C C . ARG A 1 93 ? -11.193 1.282 -4.037 1.00 97.75 93 ARG A C 1
ATOM 718 O O . ARG A 1 93 ? -10.523 0.779 -4.927 1.00 97.75 93 ARG A O 1
ATOM 725 N N . TRP A 1 94 ? -11.015 2.531 -3.620 1.00 98.00 94 TRP A N 1
ATOM 726 C CA . TRP A 1 94 ? -10.042 3.414 -4.246 1.00 98.00 94 TRP A CA 1
ATOM 727 C C . TRP A 1 94 ? -8.605 2.880 -4.135 1.00 98.00 94 TRP A C 1
ATOM 729 O O . TRP A 1 94 ? -7.880 2.857 -5.127 1.00 98.00 94 TRP A O 1
ATOM 739 N N . ALA A 1 95 ? -8.201 2.378 -2.964 1.00 97.12 95 ALA A N 1
ATOM 740 C CA . ALA A 1 95 ? -6.882 1.775 -2.782 1.00 97.12 95 ALA A CA 1
ATOM 741 C C . ALA A 1 95 ? -6.697 0.506 -3.631 1.00 97.12 95 ALA A C 1
ATOM 743 O O . ALA A 1 95 ? -5.623 0.292 -4.198 1.00 97.12 95 ALA A O 1
ATOM 744 N N . GLN A 1 96 ? -7.744 -0.314 -3.751 1.00 96.38 96 GLN A N 1
ATOM 745 C CA . GLN A 1 96 ? -7.753 -1.490 -4.618 1.00 96.38 96 GLN A CA 1
ATOM 746 C C . GLN A 1 96 ? -7.582 -1.109 -6.096 1.00 96.38 96 GLN A C 1
ATOM 748 O O . GLN A 1 96 ? -6.714 -1.668 -6.770 1.00 96.38 96 GLN A O 1
ATOM 753 N N . ASP A 1 97 ? -8.354 -0.134 -6.578 1.00 97.19 97 ASP A N 1
ATOM 754 C CA . ASP A 1 97 ? -8.308 0.340 -7.964 1.00 97.19 97 ASP A CA 1
ATOM 755 C C . ASP A 1 97 ? -6.947 0.970 -8.290 1.00 97.19 97 ASP A C 1
ATOM 757 O O . ASP A 1 97 ? -6.342 0.660 -9.317 1.00 97.19 97 ASP A O 1
ATOM 761 N N . ALA A 1 98 ? -6.401 1.784 -7.382 1.00 96.94 98 ALA A N 1
ATOM 762 C CA . ALA A 1 98 ? -5.088 2.401 -7.548 1.00 96.94 98 ALA A CA 1
ATOM 763 C C . ALA A 1 98 ? -3.963 1.355 -7.642 1.00 96.94 98 ALA A C 1
ATOM 765 O O . ALA A 1 98 ? -3.057 1.482 -8.469 1.00 96.94 98 ALA A O 1
ATOM 766 N N . MET A 1 99 ? -4.029 0.287 -6.839 1.00 94.44 99 MET A N 1
ATOM 767 C CA . MET A 1 99 ? -3.064 -0.815 -6.912 1.00 94.44 99 MET A CA 1
ATOM 768 C C . MET A 1 99 ? -3.184 -1.599 -8.224 1.00 94.44 99 MET A C 1
ATOM 770 O O . MET A 1 99 ? -2.165 -2.002 -8.795 1.00 94.44 99 MET A O 1
ATOM 774 N N . HIS A 1 100 ? -4.408 -1.804 -8.717 1.00 93.25 100 HIS A N 1
ATOM 775 C CA . HIS A 1 100 ? -4.652 -2.459 -10.000 1.00 93.25 100 HIS A CA 1
ATOM 776 C C . HIS A 1 100 ? -4.069 -1.639 -11.157 1.00 93.25 100 HIS A C 1
ATOM 778 O O . HIS A 1 100 ? -3.269 -2.156 -11.934 1.00 93.25 100 HIS A O 1
ATOM 784 N N . ILE A 1 101 ? -4.385 -0.341 -11.214 1.00 93.94 101 ILE A N 1
ATOM 785 C CA . ILE A 1 101 ? -3.865 0.591 -12.227 1.00 93.94 101 ILE A CA 1
ATOM 786 C C . ILE A 1 101 ? -2.335 0.624 -12.204 1.00 93.94 101 ILE A C 1
ATOM 788 O O . ILE A 1 101 ? -1.696 0.546 -13.254 1.00 93.94 101 ILE A O 1
ATOM 792 N N . LEU A 1 102 ? -1.723 0.697 -11.018 1.00 92.31 102 LEU A N 1
ATOM 793 C CA . LEU A 1 102 ? -0.268 0.678 -10.908 1.00 92.31 102 LEU A CA 1
ATOM 794 C C . LEU A 1 102 ? 0.326 -0.640 -11.412 1.00 92.31 102 LEU A C 1
ATOM 796 O O . LEU A 1 102 ? 1.308 -0.623 -12.151 1.00 92.31 102 LEU A O 1
ATOM 800 N N . SER A 1 103 ? -0.270 -1.773 -11.041 1.00 89.56 103 SER A N 1
ATOM 801 C CA . SER A 1 103 ? 0.186 -3.095 -11.483 1.00 89.56 103 SER A CA 1
ATOM 802 C C . SER A 1 103 ? 0.115 -3.243 -13.005 1.00 89.56 103 SER A C 1
ATOM 804 O O . SER A 1 103 ? 1.050 -3.770 -13.614 1.00 89.56 103 SER A O 1
ATOM 806 N N . ASP A 1 104 ? -0.947 -2.730 -13.627 1.00 90.44 104 ASP A N 1
ATOM 807 C CA . ASP A 1 104 ? -1.112 -2.721 -15.081 1.00 90.44 104 ASP A CA 1
ATOM 808 C C . ASP A 1 104 ? -0.113 -1.788 -15.770 1.00 90.44 104 ASP A C 1
ATOM 810 O O . ASP A 1 104 ? 0.503 -2.177 -16.764 1.00 90.44 104 ASP A O 1
ATOM 814 N N . ASN A 1 105 ? 0.118 -0.591 -15.224 1.00 90.12 105 ASN A N 1
ATOM 815 C CA . ASN A 1 105 ? 1.102 0.350 -15.761 1.00 90.12 105 ASN A CA 1
ATOM 816 C C . ASN A 1 105 ? 2.527 -0.210 -15.654 1.00 90.12 105 ASN A C 1
ATOM 818 O O . ASN A 1 105 ? 3.285 -0.150 -16.622 1.00 90.12 105 ASN A O 1
ATOM 822 N N . VAL A 1 106 ? 2.887 -0.816 -14.520 1.00 85.88 106 VAL A N 1
ATOM 823 C CA . VAL A 1 106 ? 4.174 -1.508 -14.355 1.00 85.88 106 VAL A CA 1
ATOM 824 C C . VAL A 1 106 ? 4.310 -2.621 -15.392 1.00 85.88 106 VAL A C 1
ATOM 826 O O . VAL A 1 106 ? 5.319 -2.680 -16.089 1.00 85.88 106 VAL A O 1
ATOM 829 N N . ARG A 1 107 ? 3.288 -3.467 -15.565 1.00 84.44 107 ARG A N 1
ATOM 830 C CA . ARG A 1 107 ? 3.327 -4.535 -16.573 1.00 84.44 107 ARG A CA 1
ATOM 831 C C . ARG A 1 107 ? 3.489 -3.975 -17.990 1.00 84.44 107 ARG A C 1
ATOM 833 O O . ARG A 1 107 ? 4.282 -4.477 -18.776 1.00 84.44 107 ARG A O 1
ATOM 840 N N . ARG A 1 108 ? 2.759 -2.913 -18.320 1.00 84.19 108 ARG A N 1
ATOM 841 C CA . ARG A 1 108 ? 2.744 -2.323 -19.663 1.00 84.19 108 ARG A CA 1
ATOM 842 C C . ARG A 1 108 ? 4.047 -1.620 -20.035 1.00 84.19 108 ARG A C 1
ATOM 844 O O . ARG A 1 108 ? 4.467 -1.718 -21.184 1.00 84.19 108 ARG A O 1
ATOM 851 N N . TYR A 1 109 ? 4.643 -0.881 -19.103 1.00 81.44 109 TYR A N 1
ATOM 852 C CA . TYR A 1 109 ? 5.776 0.007 -19.390 1.00 81.44 109 TYR A CA 1
ATOM 853 C C . TYR A 1 109 ? 7.121 -0.527 -18.892 1.00 81.44 109 TYR A C 1
ATOM 855 O O . TYR A 1 109 ? 8.155 -0.103 -19.397 1.00 81.44 109 TYR A O 1
ATOM 863 N N . VAL A 1 110 ? 7.115 -1.456 -17.931 1.00 72.81 110 VAL A N 1
ATOM 864 C CA . VAL A 1 110 ? 8.325 -2.069 -17.354 1.00 72.81 110 VAL A CA 1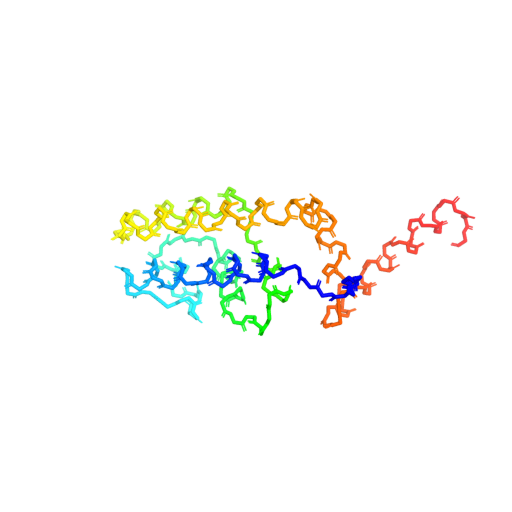
ATOM 865 C C . VAL A 1 110 ? 8.436 -3.559 -17.713 1.00 72.81 110 VAL A C 1
ATOM 867 O O . VAL A 1 110 ? 9.537 -4.096 -17.727 1.00 72.81 110 VAL A O 1
ATOM 870 N N . GLY A 1 111 ? 7.329 -4.224 -18.072 1.00 70.75 111 GLY A N 1
ATOM 871 C CA . GLY A 1 111 ? 7.296 -5.620 -18.529 1.00 70.75 111 GLY A CA 1
ATOM 872 C C . GLY A 1 111 ? 6.682 -6.564 -17.496 1.00 70.75 111 GLY A C 1
ATOM 873 O O . GLY A 1 111 ? 5.488 -6.855 -17.530 1.00 70.75 111 GLY A O 1
ATOM 874 N N . ASP A 1 112 ? 7.479 -7.057 -16.554 1.00 64.31 112 ASP A N 1
ATOM 875 C CA . ASP A 1 112 ? 7.002 -7.904 -15.459 1.00 64.31 112 ASP A CA 1
ATOM 876 C C . ASP A 1 112 ? 7.680 -7.544 -14.131 1.00 64.31 112 ASP A C 1
ATOM 878 O O . ASP A 1 112 ? 8.583 -6.710 -14.071 1.00 64.31 112 ASP A O 1
ATOM 882 N N . LYS A 1 113 ? 7.218 -8.142 -13.028 1.00 61.72 113 LYS A N 1
ATOM 883 C CA . LYS A 1 113 ? 7.772 -7.857 -11.700 1.00 61.72 113 LYS A CA 1
ATOM 884 C C . LYS A 1 113 ? 9.253 -8.248 -11.593 1.00 61.72 113 LYS A C 1
ATOM 886 O O . LYS A 1 113 ? 9.990 -7.566 -10.895 1.00 61.72 113 LYS A O 1
ATOM 891 N N . ALA A 1 114 ? 9.688 -9.303 -12.284 1.00 58.72 114 ALA A N 1
ATOM 892 C CA . ALA A 1 114 ? 11.090 -9.718 -12.293 1.00 58.72 114 ALA A CA 1
ATOM 893 C C . ALA A 1 114 ? 11.973 -8.679 -13.006 1.00 58.72 114 ALA A C 1
ATOM 895 O O . ALA A 1 114 ? 13.048 -8.338 -12.526 1.00 58.72 114 ALA A O 1
ATOM 896 N N . THR A 1 115 ? 11.476 -8.113 -14.102 1.00 58.84 115 THR A N 1
ATOM 897 C CA . THR A 1 115 ? 12.092 -7.023 -14.863 1.00 58.84 115 THR A CA 1
ATOM 898 C C . THR A 1 115 ? 12.085 -5.735 -14.053 1.00 58.84 115 THR A C 1
ATOM 900 O O . THR A 1 115 ? 13.100 -5.049 -14.002 1.00 58.84 115 THR A O 1
ATOM 903 N N . LEU A 1 116 ? 10.992 -5.440 -13.342 1.00 60.19 116 LEU A N 1
ATOM 904 C CA . LEU A 1 116 ? 10.937 -4.332 -12.394 1.00 60.19 116 LEU A CA 1
ATOM 905 C C . LEU A 1 116 ? 11.996 -4.506 -11.298 1.00 60.19 116 LEU A C 1
ATOM 907 O O . LEU A 1 116 ? 12.752 -3.578 -11.054 1.00 60.19 116 LEU A O 1
ATOM 911 N N . GLU A 1 117 ? 12.101 -5.678 -10.672 1.00 60.53 117 GLU A N 1
ATOM 912 C CA . GLU A 1 117 ? 13.127 -5.954 -9.657 1.00 60.53 117 GLU A CA 1
ATOM 913 C C . GLU A 1 117 ? 14.551 -5.801 -10.225 1.00 60.53 117 GLU A C 1
ATOM 915 O O . GLU A 1 117 ? 15.411 -5.237 -9.556 1.00 60.53 117 GLU A O 1
ATOM 920 N N . LEU A 1 118 ? 14.792 -6.200 -11.479 1.00 57.00 118 LEU A N 1
ATOM 921 C CA . LEU A 1 118 ? 16.091 -6.066 -12.152 1.00 57.00 118 LEU A CA 1
ATOM 922 C C . LEU A 1 118 ? 16.445 -4.604 -12.497 1.00 57.00 118 LEU A C 1
ATOM 924 O O . LEU A 1 118 ? 17.589 -4.179 -12.324 1.00 57.00 118 LEU A O 1
ATOM 928 N N . VAL A 1 119 ? 15.461 -3.824 -12.957 1.00 56.12 119 VAL A N 1
ATOM 929 C CA . VAL A 1 119 ? 15.586 -2.381 -13.239 1.00 56.12 119 VAL A CA 1
ATOM 930 C C . VAL A 1 119 ? 15.783 -1.591 -11.944 1.00 56.12 119 VAL A C 1
ATOM 932 O O . VAL A 1 119 ? 16.632 -0.703 -11.881 1.00 56.12 119 VAL A O 1
ATOM 935 N N . LEU A 1 120 ? 15.045 -1.943 -10.890 1.00 56.19 120 LEU A N 1
ATOM 936 C CA . LEU A 1 120 ? 15.160 -1.326 -9.572 1.00 56.19 120 LEU A CA 1
ATOM 937 C C . LEU A 1 120 ? 16.469 -1.682 -8.866 1.00 56.19 120 LEU A C 1
ATOM 939 O O . LEU A 1 120 ? 17.035 -0.830 -8.176 1.00 56.19 120 LEU A O 1
ATOM 943 N N . ASP A 1 121 ? 16.981 -2.898 -9.064 1.00 56.06 121 ASP A N 1
ATOM 944 C CA . ASP A 1 121 ? 18.331 -3.254 -8.643 1.00 56.06 121 ASP A CA 1
ATOM 945 C C . ASP A 1 121 ? 19.332 -2.320 -9.331 1.00 56.06 121 ASP A C 1
ATOM 947 O O . ASP A 1 121 ? 20.147 -1.716 -8.647 1.00 56.06 121 ASP A O 1
ATOM 951 N N . ALA A 1 122 ? 19.239 -2.104 -10.646 1.00 49.88 122 ALA A N 1
ATOM 952 C CA . ALA A 1 122 ? 20.164 -1.247 -11.396 1.00 49.88 122 ALA A CA 1
ATOM 953 C C . ALA A 1 122 ? 20.110 0.261 -11.047 1.00 49.88 122 ALA A C 1
ATOM 955 O O . ALA A 1 122 ? 21.040 0.994 -11.402 1.00 49.88 122 ALA A O 1
ATOM 956 N N . ALA A 1 123 ? 19.073 0.736 -10.346 1.00 49.47 123 ALA A N 1
ATOM 957 C CA . ALA A 1 123 ? 18.859 2.154 -10.064 1.00 49.47 123 ALA A CA 1
ATOM 958 C C . ALA A 1 123 ? 19.861 2.750 -9.037 1.00 49.47 123 ALA A C 1
ATOM 960 O O . ALA A 1 123 ? 20.226 2.113 -8.036 1.00 49.47 123 ALA A O 1
ATOM 961 N N . PRO A 1 124 ? 20.311 4.010 -9.227 1.00 38.31 124 PRO A N 1
ATOM 962 C CA . PRO A 1 124 ? 21.264 4.664 -8.334 1.00 38.31 124 PRO A CA 1
ATOM 963 C C . PRO A 1 124 ? 20.639 4.941 -6.957 1.00 38.31 124 PRO A C 1
ATOM 965 O O . PRO A 1 124 ? 19.842 5.854 -6.771 1.00 38.31 124 PRO A O 1
ATOM 968 N N . GLY A 1 125 ? 21.031 4.138 -5.967 1.00 47.19 125 GLY A N 1
ATOM 969 C CA . GLY A 1 125 ? 20.520 4.207 -4.593 1.00 47.19 125 GLY A CA 1
ATOM 970 C C . GLY A 1 125 ? 20.460 2.841 -3.913 1.00 47.19 125 GLY A C 1
ATOM 971 O O . GLY A 1 125 ? 20.592 2.763 -2.695 1.00 47.19 125 GLY A O 1
ATOM 972 N N . ASN A 1 126 ? 20.387 1.761 -4.698 1.00 51.56 126 ASN A N 1
ATOM 973 C CA . ASN A 1 126 ? 20.253 0.392 -4.198 1.00 51.56 126 ASN A CA 1
ATOM 974 C C . ASN A 1 126 ? 21.577 -0.402 -4.240 1.00 51.56 126 ASN A C 1
ATOM 976 O O . ASN A 1 126 ? 21.649 -1.576 -4.609 1.00 51.56 126 ASN A O 1
ATOM 980 N N . ARG A 1 127 ? 22.681 0.271 -3.883 1.00 51.78 127 ARG A N 1
ATOM 981 C CA . ARG A 1 127 ? 24.067 -0.205 -4.081 1.00 51.78 127 ARG A CA 1
ATOM 982 C C . ARG A 1 127 ? 24.352 -1.544 -3.380 1.00 51.78 127 ARG A C 1
ATOM 984 O O . ARG A 1 127 ? 25.159 -2.338 -3.865 1.00 51.78 127 ARG A O 1
ATOM 991 N N . GLU A 1 128 ? 23.678 -1.814 -2.266 1.00 53.38 128 GLU A N 1
ATOM 992 C CA . GLU A 1 128 ? 23.818 -3.060 -1.507 1.00 53.38 128 GLU A CA 1
ATOM 993 C C . GLU A 1 128 ? 23.146 -4.252 -2.213 1.00 53.38 128 GLU A C 1
ATOM 995 O O . GLU A 1 128 ? 23.707 -5.350 -2.255 1.00 53.38 128 GLU A O 1
ATOM 1000 N N . GLN A 1 129 ? 21.986 -4.023 -2.835 1.00 53.81 129 GLN A N 1
ATOM 1001 C CA . GLN A 1 129 ? 21.230 -5.033 -3.574 1.00 53.81 129 GLN A CA 1
ATOM 1002 C C . GLN A 1 129 ? 21.898 -5.351 -4.921 1.00 53.81 129 GLN A C 1
ATOM 1004 O O . GLN A 1 129 ? 22.158 -6.518 -5.211 1.00 53.81 129 GLN A O 1
ATOM 1009 N N . LEU A 1 130 ? 22.387 -4.326 -5.629 1.00 58.75 130 LEU A N 1
ATOM 1010 C CA . LEU A 1 130 ? 23.301 -4.459 -6.777 1.00 58.75 130 LEU A CA 1
ATOM 1011 C C . LEU A 1 130 ? 24.540 -5.294 -6.467 1.00 58.75 130 LEU A C 1
ATOM 1013 O O . LEU A 1 130 ? 24.965 -6.123 -7.270 1.00 58.75 130 LEU A O 1
ATOM 1017 N N . THR A 1 131 ? 25.145 -5.076 -5.300 1.00 60.62 131 THR A N 1
ATOM 1018 C CA . THR A 1 131 ? 26.333 -5.829 -4.887 1.00 60.62 131 THR A CA 1
ATOM 1019 C C . THR A 1 131 ? 25.994 -7.302 -4.657 1.00 60.62 131 THR A C 1
ATOM 1021 O O . THR A 1 131 ? 26.779 -8.174 -5.034 1.00 60.62 131 THR A O 1
ATOM 1024 N N . LYS A 1 132 ? 24.825 -7.607 -4.080 1.00 62.72 132 LYS A N 1
ATOM 1025 C CA . LYS A 1 132 ? 24.341 -8.988 -3.919 1.00 62.72 132 LYS A CA 1
ATOM 1026 C C . LYS A 1 132 ? 24.031 -9.638 -5.268 1.00 62.72 132 LYS A C 1
ATOM 1028 O O . LYS A 1 132 ? 24.505 -10.747 -5.503 1.00 62.72 132 LYS A O 1
ATOM 1033 N N . SER A 1 133 ? 23.337 -8.933 -6.158 1.00 61.44 133 SER A N 1
ATOM 1034 C CA . SER A 1 133 ? 23.015 -9.393 -7.514 1.00 61.44 133 SER A CA 1
ATOM 1035 C C . SER A 1 133 ? 24.284 -9.698 -8.325 1.00 61.44 133 SER A C 1
ATOM 1037 O O . SER A 1 133 ? 24.445 -10.801 -8.847 1.00 61.44 133 SER A O 1
ATOM 1039 N N . ARG A 1 134 ? 25.286 -8.805 -8.293 1.00 74.25 134 ARG A N 1
ATOM 1040 C CA . ARG A 1 134 ? 26.605 -9.028 -8.918 1.00 74.25 134 ARG A CA 1
ATOM 1041 C C . ARG A 1 134 ? 27.351 -10.227 -8.338 1.00 74.25 134 ARG A C 1
ATOM 1043 O O . ARG A 1 134 ? 27.940 -10.991 -9.094 1.00 74.25 134 ARG A O 1
ATOM 1050 N N . LYS A 1 135 ? 27.322 -10.422 -7.014 1.00 71.50 135 LYS A N 1
ATOM 1051 C CA . LYS A 1 135 ? 27.931 -11.603 -6.373 1.00 71.50 135 LYS A CA 1
ATOM 1052 C C . LYS A 1 135 ? 27.235 -12.901 -6.788 1.00 71.50 135 LYS A C 1
ATOM 1054 O O . LYS A 1 135 ? 27.912 -13.912 -6.961 1.00 71.50 135 LYS A O 1
ATOM 1059 N N . LEU A 1 136 ? 25.911 -12.880 -6.941 1.00 70.75 136 LEU A N 1
ATOM 1060 C CA . LEU A 1 136 ? 25.139 -14.039 -7.385 1.00 70.75 136 LEU A CA 1
ATOM 1061 C C . LEU A 1 136 ? 25.447 -14.384 -8.846 1.00 70.75 136 LEU A C 1
ATOM 1063 O O . LEU A 1 136 ? 25.761 -15.533 -9.144 1.00 70.75 136 LEU A O 1
ATOM 1067 N N . ALA A 1 137 ? 25.432 -13.381 -9.727 1.00 73.00 137 ALA A N 1
ATOM 1068 C CA . ALA A 1 137 ? 25.770 -13.538 -11.138 1.00 73.00 137 ALA A CA 1
ATOM 1069 C C . ALA A 1 137 ? 27.2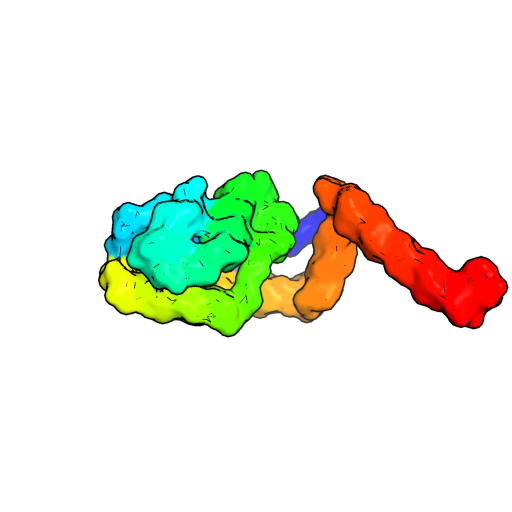16 -14.018 -11.327 1.00 73.00 137 ALA A C 1
ATOM 1071 O O . ALA A 1 137 ? 27.459 -14.924 -12.117 1.00 73.00 137 ALA A O 1
ATOM 1072 N N . PHE A 1 138 ? 28.165 -13.477 -10.554 1.00 72.31 138 PHE A N 1
ATOM 1073 C CA . PHE A 1 138 ? 29.551 -13.943 -10.557 1.00 72.31 138 PHE A CA 1
ATOM 1074 C C . PHE A 1 138 ? 29.642 -15.425 -10.179 1.00 72.31 138 PHE A C 1
ATOM 1076 O O . PHE A 1 138 ? 30.220 -16.197 -10.929 1.00 72.31 138 PHE A O 1
ATOM 1083 N N . ARG A 1 139 ? 28.997 -15.858 -9.084 1.00 72.19 139 ARG A N 1
ATOM 1084 C CA . ARG A 1 139 ? 28.983 -17.280 -8.689 1.00 72.19 139 ARG A CA 1
ATOM 1085 C C . ARG A 1 139 ? 28.337 -18.185 -9.736 1.00 72.19 139 ARG A C 1
ATOM 1087 O O . ARG A 1 139 ? 28.856 -19.266 -9.992 1.00 72.19 139 ARG A O 1
ATOM 1094 N N . GLY A 1 140 ? 27.221 -17.759 -10.326 1.00 74.12 140 GLY A N 1
ATOM 1095 C CA . GLY A 1 140 ? 26.546 -18.514 -11.382 1.00 74.12 140 GLY A CA 1
ATOM 1096 C C . GLY A 1 140 ? 27.428 -18.673 -12.619 1.00 74.12 140 GLY A C 1
ATOM 1097 O O . GLY A 1 140 ? 27.622 -19.784 -13.101 1.00 74.12 140 GLY A O 1
ATOM 1098 N N . ASN A 1 141 ? 28.035 -17.577 -13.076 1.00 77.69 141 ASN A N 1
ATOM 1099 C CA . ASN A 1 141 ? 28.924 -17.589 -14.234 1.00 77.69 141 ASN A CA 1
ATOM 1100 C C . ASN A 1 141 ? 30.204 -18.391 -13.958 1.00 77.69 141 ASN A C 1
ATOM 1102 O O . ASN A 1 141 ? 30.600 -19.192 -14.798 1.00 77.69 141 ASN A O 1
ATOM 1106 N N . SER A 1 142 ? 30.804 -18.263 -12.775 1.00 73.38 142 SER A N 1
ATOM 1107 C CA . SER A 1 142 ? 31.933 -19.092 -12.335 1.00 73.38 142 SER A CA 1
ATOM 1108 C C . SER A 1 142 ? 31.606 -20.586 -12.344 1.00 73.38 142 SER A C 1
ATOM 1110 O O . SER A 1 142 ? 32.419 -21.390 -12.786 1.00 73.38 142 SER A O 1
ATOM 1112 N N . GLY A 1 143 ? 30.395 -20.973 -11.928 1.00 67.19 143 GLY A N 1
ATOM 1113 C CA . GLY A 1 143 ? 29.947 -22.369 -11.968 1.00 67.19 143 GLY A CA 1
ATOM 1114 C C . GLY A 1 143 ? 29.760 -22.931 -13.382 1.00 67.19 143 GLY A C 1
ATOM 1115 O O . GLY A 1 143 ? 29.936 -24.129 -13.582 1.00 67.19 143 GLY A O 1
ATOM 1116 N N . ILE A 1 144 ? 29.434 -22.081 -14.361 1.00 69.38 144 ILE A N 1
ATOM 1117 C CA . ILE A 1 144 ? 29.287 -22.471 -15.775 1.00 69.38 144 ILE A CA 1
ATOM 1118 C C . ILE A 1 144 ? 30.653 -22.550 -16.471 1.00 69.38 144 ILE A C 1
ATOM 1120 O O . ILE A 1 144 ? 30.890 -23.466 -17.253 1.00 69.38 144 ILE A O 1
ATOM 1124 N N . TRP A 1 145 ? 31.546 -21.597 -16.193 1.00 64.81 145 TRP A N 1
ATOM 1125 C CA . TRP A 1 145 ? 32.820 -21.444 -16.906 1.00 64.81 145 TRP A CA 1
ATOM 1126 C C . TRP A 1 145 ? 34.031 -22.040 -16.170 1.00 64.81 145 TRP A C 1
ATOM 1128 O O . TRP A 1 145 ? 35.119 -22.079 -16.738 1.00 64.81 145 TRP A O 1
ATOM 1138 N N . GLY A 1 146 ? 33.851 -22.534 -14.941 1.00 54.25 146 GLY A N 1
ATOM 1139 C CA . GLY A 1 146 ? 34.886 -23.218 -14.159 1.00 54.25 146 GLY A CA 1
ATOM 1140 C C . GLY A 1 146 ? 36.003 -22.314 -13.625 1.00 54.25 146 GLY A C 1
ATOM 1141 O O . GLY A 1 146 ? 37.107 -22.808 -13.406 1.00 54.25 146 GLY A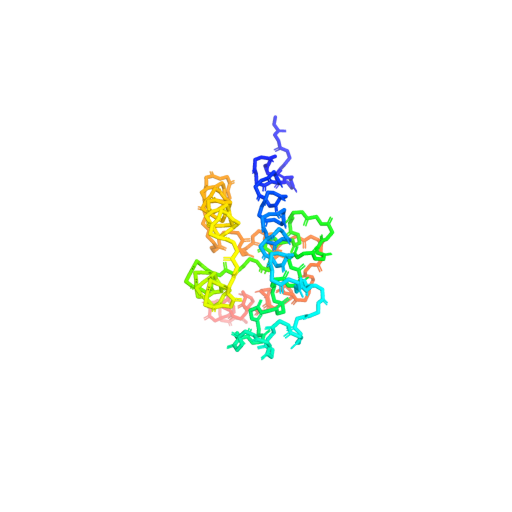 O 1
ATOM 1142 N N . VAL A 1 147 ? 35.734 -21.013 -13.443 1.00 55.22 147 VAL A N 1
ATOM 1143 C CA . VAL A 1 147 ? 36.715 -19.991 -13.013 1.00 55.22 147 VAL A CA 1
ATOM 1144 C C . VAL A 1 147 ? 36.389 -19.427 -11.640 1.00 55.22 147 VAL A C 1
ATOM 1146 O O . VAL A 1 147 ? 35.212 -19.054 -11.432 1.00 55.22 147 VAL A O 1
#

Sequence (147 aa):
MTDPATLHPEVENAVRELRGAIRTLLASVDADPRQPQEVHRRFALASGLCWKISRLERARNADEALNYLPGPEAFRGYLDALATGGADQRAIRWAQDAMHILSDNVRRYVGDKATLELVLDAAPGNREQLTKSRKLAFRGNSGIWGV

Secondary structure (DSSP, 8-state):
---TTS--HHHHHHHHHHHHHHHHHHHTTT--TT-HHHHHHHHT--HHHHHHHHHHHH-SSHHHHHTTPPPHHHHHHHHHHHHHTT--HHHHHHHHHHHHHHHHHHHHHH-SHHHHHHHHHHSTT-HHHHHHHHHHHHHHHHHHHT-

pLDDT: mean 82.2, std 16.35, range [37.16, 98.0]